Protein AF-A4RXF9-F1 (afdb_monomer_lite)

Foldseek 3Di:
DDQQAWEEEPPDIDTGPVVVVVVCCVQVVFWAPKDKDWPDWDADPFGIKTWIKIWTFGNDPVRDIDIWTWMWDFGADPVRDGRYIYTYTPDDVVVVPPD

InterPro domains:
  IPR018790 Protein of unknown function DUF2358 [PF10184] (1-85)
  IPR032710 NTF2-like domain superfamily [SSF54427] (1-90)

Sequence (99 aa):
YAGDCEFADPFVSFRGLDRFRANVANLGGMMREVDLQIKSFEETEDGVQTEWRFSCVLDLPWRPMLAASGGTTHVLNDENRVVRHYERWDVDPKKVLGQ

Structure (mmCIF, N/CA/C/O backbone):
data_AF-A4RXF9-F1
#
_entry.id   AF-A4RXF9-F1
#
loop_
_atom_site.group_PDB
_atom_site.id
_atom_site.type_symbol
_atom_site.label_atom_id
_atom_site.label_alt_id
_atom_site.label_comp_id
_atom_site.label_asym_id
_atom_site.label_entity_id
_atom_site.label_seq_id
_atom_site.pdbx_PDB_ins_code
_atom_site.Cartn_x
_atom_site.Cartn_y
_atom_site.Cartn_z
_atom_site.occupancy
_atom_site.B_iso_or_equiv
_atom_site.auth_seq_id
_atom_site.auth_comp_id
_atom_site.auth_asym_id
_atom_site.auth_atom_id
_atom_site.pdbx_PDB_model_num
ATOM 1 N N . TYR A 1 1 ? -7.795 -9.801 4.878 1.00 96.31 1 TYR A N 1
ATOM 2 C CA . TYR A 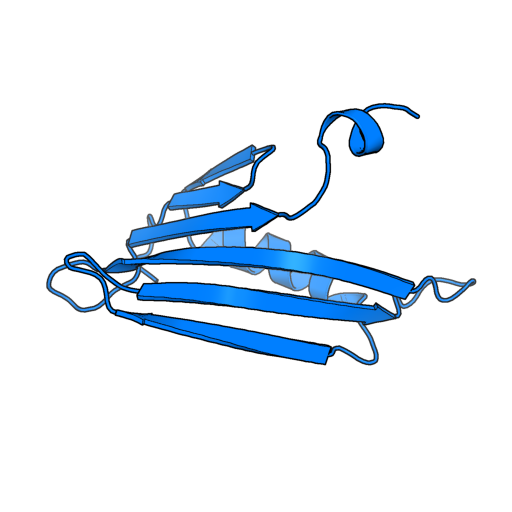1 1 ? -8.760 -9.197 3.942 1.00 96.31 1 TYR A CA 1
ATOM 3 C C . TYR A 1 1 ? -10.022 -10.033 3.889 1.00 96.31 1 TYR A C 1
ATOM 5 O O . TYR A 1 1 ? -9.915 -11.251 3.771 1.00 96.31 1 TYR A O 1
ATOM 13 N N . ALA A 1 2 ? -11.185 -9.395 4.001 1.00 97.81 2 ALA A N 1
ATOM 14 C CA . ALA A 1 2 ? -12.480 -9.986 3.679 1.00 97.81 2 ALA A CA 1
ATOM 15 C C . ALA A 1 2 ? -12.604 -10.211 2.161 1.00 97.81 2 ALA A C 1
ATOM 17 O O . ALA A 1 2 ? -11.901 -9.569 1.376 1.00 97.81 2 ALA A O 1
ATOM 18 N N . GLY A 1 3 ? -13.466 -11.142 1.744 1.00 97.69 3 GLY A N 1
ATOM 19 C CA . GLY A 1 3 ? -13.610 -11.506 0.329 1.00 97.69 3 GLY A CA 1
ATOM 20 C C . GLY A 1 3 ? -14.125 -10.353 -0.537 1.00 97.69 3 GLY A C 1
ATOM 21 O O . GLY A 1 3 ? -13.671 -10.178 -1.663 1.00 97.69 3 GLY A O 1
ATOM 22 N N . ASP A 1 4 ? -15.001 -9.525 0.021 1.00 96.81 4 ASP A N 1
ATOM 23 C CA . ASP A 1 4 ? -15.633 -8.353 -0.586 1.00 96.81 4 ASP A CA 1
ATOM 24 C C . ASP A 1 4 ? -14.963 -7.025 -0.192 1.00 96.81 4 ASP A C 1
ATOM 26 O O . ASP A 1 4 ? -15.542 -5.961 -0.412 1.00 96.81 4 ASP A O 1
ATOM 30 N N . CYS A 1 5 ? -13.740 -7.083 0.356 1.00 98.44 5 CYS A N 1
ATOM 31 C CA . CYS A 1 5 ? -12.983 -5.904 0.771 1.00 98.44 5 CYS A CA 1
ATOM 32 C C . CYS A 1 5 ? -12.952 -4.839 -0.332 1.00 98.44 5 CYS A C 1
ATOM 34 O O . CYS A 1 5 ? -12.744 -5.146 -1.512 1.00 98.44 5 CYS A O 1
ATOM 36 N N . GLU A 1 6 ? -13.137 -3.587 0.073 1.00 98.50 6 GLU A N 1
ATOM 37 C CA . GLU A 1 6 ? -12.992 -2.425 -0.793 1.00 98.50 6 GLU A CA 1
ATOM 38 C C . GLU A 1 6 ? -11.528 -1.998 -0.849 1.00 98.50 6 GLU A C 1
ATOM 40 O O . GLU A 1 6 ? -10.879 -1.842 0.182 1.00 98.50 6 GLU A O 1
ATOM 45 N N . PHE A 1 7 ? -11.013 -1.829 -2.059 1.00 98.25 7 PHE A N 1
ATOM 46 C CA . PHE A 1 7 ? -9.678 -1.330 -2.340 1.00 98.25 7 PHE A CA 1
ATOM 47 C C . PHE A 1 7 ? -9.834 -0.015 -3.089 1.00 98.25 7 PHE A C 1
ATOM 49 O O . PHE A 1 7 ? -10.547 0.035 -4.095 1.00 98.25 7 PHE A O 1
ATOM 56 N N . ALA A 1 8 ? -9.196 1.042 -2.603 1.00 96.94 8 ALA A N 1
ATOM 57 C CA . ALA A 1 8 ? -9.213 2.333 -3.270 1.00 96.94 8 ALA A CA 1
ATOM 58 C C . ALA A 1 8 ? -7.850 3.011 -3.196 1.00 96.94 8 ALA A C 1
ATOM 60 O O . ALA A 1 8 ? -7.147 2.899 -2.195 1.00 96.94 8 ALA A O 1
ATOM 61 N N . ASP A 1 9 ? -7.529 3.741 -4.249 1.00 93.06 9 ASP A N 1
ATOM 62 C CA . ASP A 1 9 ? -6.430 4.693 -4.332 1.00 93.06 9 ASP A CA 1
ATOM 63 C C . ASP A 1 9 ? -7.001 6.049 -4.817 1.00 93.06 9 ASP A C 1
ATOM 65 O O . ASP A 1 9 ? -8.215 6.164 -5.033 1.00 93.06 9 ASP A O 1
ATOM 69 N N . PRO A 1 10 ? -6.188 7.111 -4.978 1.00 89.44 10 PRO A N 1
ATOM 70 C CA . PRO A 1 10 ? -6.686 8.417 -5.420 1.00 89.44 10 PRO A CA 1
ATOM 71 C C . PRO A 1 10 ? -7.375 8.445 -6.798 1.00 89.44 10 PRO A C 1
ATOM 73 O O . PRO A 1 10 ? -8.034 9.434 -7.121 1.00 89.44 10 PRO A O 1
ATOM 76 N N . PHE A 1 11 ? -7.212 7.412 -7.626 1.00 87.88 11 PHE A N 1
ATOM 77 C CA . PHE A 1 11 ? -7.680 7.363 -9.010 1.00 87.88 11 PHE A CA 1
ATOM 78 C C . PHE A 1 11 ? -8.814 6.359 -9.226 1.00 87.88 11 PHE A C 1
ATOM 80 O O . PHE A 1 11 ? -9.687 6.600 -10.063 1.00 87.88 11 PHE A O 1
ATOM 87 N N . VAL A 1 12 ? -8.816 5.232 -8.510 1.00 92.88 12 VAL A N 1
ATOM 88 C CA . VAL A 1 12 ? -9.799 4.160 -8.702 1.00 92.88 12 VAL A CA 1
ATOM 89 C C . VAL A 1 12 ? -10.218 3.517 -7.385 1.00 92.88 12 VAL A C 1
ATOM 91 O O . VAL A 1 12 ? -9.449 3.413 -6.436 1.00 92.88 12 VAL A O 1
ATOM 94 N N . SER A 1 13 ? -11.452 3.014 -7.353 1.00 96.44 13 SER A N 1
ATOM 95 C CA . SER A 1 13 ? -11.915 2.092 -6.321 1.00 96.44 13 SER A CA 1
ATOM 96 C C . SER A 1 13 ? -12.558 0.852 -6.933 1.00 96.44 13 SER A C 1
ATOM 98 O O . SER A 1 13 ? -13.138 0.876 -8.025 1.00 96.44 13 SER A O 1
ATOM 100 N N . PHE A 1 14 ? -12.428 -0.272 -6.239 1.00 96.94 14 PHE A N 1
ATOM 101 C CA . PHE A 1 14 ? -13.089 -1.522 -6.587 1.00 96.94 14 PHE A CA 1
ATOM 102 C C . PHE A 1 14 ? -13.283 -2.406 -5.354 1.00 96.94 14 PHE A C 1
ATOM 104 O O . PHE A 1 14 ? -12.693 -2.184 -4.302 1.00 96.94 14 PHE A O 1
ATOM 111 N N . ARG A 1 15 ? -14.107 -3.447 -5.489 1.00 97.81 15 ARG A N 1
ATOM 112 C CA . ARG A 1 15 ? -14.305 -4.470 -4.454 1.00 97.81 15 ARG A CA 1
ATOM 113 C C . ARG A 1 15 ? -13.872 -5.841 -4.945 1.00 97.81 15 ARG A C 1
ATOM 115 O O . ARG A 1 15 ? -13.980 -6.134 -6.138 1.00 97.81 15 ARG A O 1
ATOM 122 N N . GLY A 1 16 ? -13.424 -6.672 -4.009 1.00 97.62 16 GLY A N 1
ATOM 123 C CA . GLY A 1 16 ? -13.123 -8.081 -4.244 1.00 97.62 16 GLY A CA 1
ATOM 124 C C . GLY A 1 16 ? -11.641 -8.421 -4.098 1.00 97.62 16 GLY A C 1
ATOM 125 O O . GLY A 1 16 ? -10.788 -7.903 -4.823 1.00 97.62 16 GLY A O 1
ATOM 126 N N . LEU A 1 17 ? -11.345 -9.357 -3.195 1.00 97.19 17 LEU A N 1
ATOM 127 C CA . LEU A 1 17 ? -9.984 -9.811 -2.904 1.00 97.19 17 LEU A CA 1
ATOM 128 C C . LEU A 1 17 ? -9.325 -10.517 -4.097 1.00 97.19 17 LEU A C 1
ATOM 130 O O . LEU A 1 17 ? -8.132 -10.335 -4.329 1.00 97.19 17 LEU A O 1
ATOM 134 N N . ASP A 1 18 ? -10.082 -11.285 -4.877 1.00 97.06 18 ASP A N 1
ATOM 135 C CA . ASP A 1 18 ? -9.531 -12.004 -6.033 1.00 97.06 18 ASP A CA 1
ATOM 136 C C . ASP A 1 18 ? -9.055 -11.039 -7.124 1.00 97.06 18 ASP A C 1
ATOM 138 O O . ASP A 1 18 ? -7.964 -11.202 -7.673 1.00 97.06 18 ASP A O 1
ATOM 142 N N . ARG A 1 19 ? -9.822 -9.968 -7.370 1.00 95.25 19 ARG A N 1
ATOM 143 C CA . ARG A 1 19 ? -9.422 -8.889 -8.283 1.00 95.25 19 ARG A CA 1
ATOM 144 C C . ARG A 1 19 ? -8.157 -8.189 -7.791 1.00 95.25 19 ARG A C 1
ATOM 146 O O . ARG A 1 19 ? -7.251 -7.950 -8.585 1.00 95.25 19 ARG A O 1
ATOM 153 N N . PHE A 1 20 ? -8.071 -7.901 -6.492 1.00 94.81 20 PHE A N 1
ATOM 154 C CA . PHE A 1 20 ? -6.872 -7.303 -5.904 1.00 94.81 20 PHE A CA 1
ATOM 155 C C . PHE A 1 20 ? -5.638 -8.196 -6.097 1.00 94.81 20 PHE A C 1
ATOM 157 O O . PHE A 1 20 ? -4.608 -7.728 -6.580 1.00 94.81 20 PHE A O 1
ATOM 164 N N . ARG A 1 21 ? -5.750 -9.502 -5.815 1.00 94.31 21 ARG A N 1
ATOM 165 C CA . ARG A 1 21 ? -4.656 -10.468 -6.018 1.00 94.31 21 ARG A CA 1
ATOM 166 C C . ARG A 1 21 ? -4.201 -10.534 -7.473 1.00 94.31 21 ARG A C 1
ATOM 168 O O . ARG A 1 21 ? -2.998 -10.568 -7.714 1.00 94.31 21 ARG A O 1
ATOM 175 N N . ALA A 1 22 ? -5.134 -10.527 -8.425 1.00 92.88 22 ALA A N 1
ATOM 176 C CA . ALA A 1 22 ? -4.806 -10.522 -9.848 1.00 92.88 22 ALA A CA 1
ATOM 177 C C . ALA A 1 22 ? -4.028 -9.256 -10.250 1.00 92.88 22 ALA A C 1
ATOM 179 O O . ALA A 1 22 ? -3.004 -9.355 -10.924 1.00 92.88 22 ALA A O 1
ATOM 180 N N . ASN A 1 23 ? -4.457 -8.078 -9.783 1.00 89.38 23 ASN A N 1
ATOM 181 C CA . ASN A 1 23 ? -3.761 -6.814 -10.046 1.00 89.38 23 ASN A CA 1
ATOM 182 C C . ASN A 1 23 ? -2.329 -6.824 -9.490 1.00 89.38 23 ASN A C 1
ATOM 184 O O . ASN A 1 23 ? -1.385 -6.486 -10.207 1.00 89.38 23 ASN A O 1
ATOM 188 N N . VAL A 1 24 ? -2.161 -7.261 -8.236 1.00 89.00 24 VAL A N 1
ATOM 189 C CA . VAL A 1 24 ? -0.845 -7.354 -7.588 1.00 89.00 24 VAL A CA 1
ATOM 190 C C . VAL A 1 24 ? 0.046 -8.380 -8.285 1.00 89.00 24 VAL A C 1
ATOM 192 O O . VAL A 1 24 ? 1.224 -8.110 -8.478 1.00 89.00 24 VAL A O 1
ATOM 195 N N . ALA A 1 25 ? -0.485 -9.531 -8.707 1.00 89.44 25 ALA A N 1
ATOM 196 C CA . ALA A 1 25 ? 0.298 -10.544 -9.416 1.00 89.44 25 ALA A CA 1
ATOM 197 C C . ALA A 1 25 ? 0.816 -10.033 -10.771 1.00 89.44 25 ALA A C 1
ATOM 199 O O . ALA A 1 25 ? 1.985 -10.240 -11.097 1.00 89.44 25 ALA A O 1
ATOM 200 N N . ASN A 1 26 ? -0.027 -9.323 -11.530 1.00 85.38 26 ASN A N 1
ATOM 201 C CA . ASN A 1 26 ? 0.344 -8.766 -12.832 1.00 85.38 26 ASN A CA 1
ATOM 202 C C . ASN A 1 26 ? 1.473 -7.736 -12.715 1.00 85.38 26 ASN A C 1
ATOM 204 O O . ASN A 1 26 ? 2.439 -7.788 -13.472 1.00 85.38 26 ASN A O 1
ATOM 208 N N . LEU A 1 27 ? 1.363 -6.809 -11.759 1.00 82.00 27 LEU A N 1
ATOM 209 C CA . LEU A 1 27 ? 2.366 -5.766 -11.561 1.00 82.00 27 LEU A CA 1
ATOM 210 C C . LEU A 1 27 ? 3.616 -6.304 -10.848 1.00 82.00 27 LEU A C 1
ATOM 212 O O . LEU A 1 27 ? 4.739 -6.038 -11.270 1.00 82.00 27 LEU A O 1
ATOM 216 N N . GLY A 1 28 ? 3.422 -7.103 -9.800 1.00 84.19 28 GLY A N 1
ATOM 217 C CA . GLY A 1 28 ? 4.487 -7.675 -8.980 1.00 84.19 28 GLY A CA 1
ATOM 218 C C . GLY A 1 28 ? 5.405 -8.615 -9.755 1.00 84.19 28 GLY A C 1
ATOM 219 O O . GLY A 1 28 ? 6.599 -8.658 -9.474 1.00 84.19 28 GLY A O 1
ATOM 220 N N . GLY A 1 29 ? 4.896 -9.297 -10.788 1.00 87.88 29 GLY A N 1
ATOM 221 C CA . GLY A 1 29 ? 5.720 -10.109 -11.688 1.00 87.88 29 GLY A CA 1
ATOM 222 C C . GLY A 1 29 ? 6.813 -9.319 -12.423 1.00 87.88 29 GLY A C 1
ATOM 223 O O . GLY A 1 29 ? 7.808 -9.910 -12.836 1.00 87.88 29 GLY A O 1
ATOM 224 N N . MET A 1 30 ? 6.660 -7.997 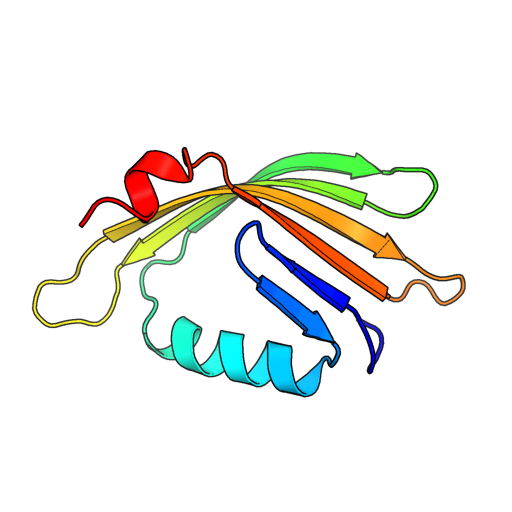-12.551 1.00 90.56 30 MET A N 1
ATOM 225 C CA . MET A 1 30 ? 7.622 -7.108 -13.210 1.00 90.56 30 MET A CA 1
ATOM 226 C C . MET A 1 30 ? 8.539 -6.369 -12.226 1.00 90.56 30 MET A C 1
ATOM 228 O O . MET A 1 30 ? 9.434 -5.656 -12.666 1.00 90.56 30 MET A O 1
ATOM 232 N N . MET A 1 31 ? 8.338 -6.488 -10.912 1.00 93.94 31 MET A N 1
ATOM 233 C CA . MET A 1 31 ? 9.104 -5.728 -9.920 1.00 93.94 31 MET A CA 1
ATOM 234 C C . MET A 1 31 ? 10.367 -6.484 -9.473 1.00 93.94 31 MET A C 1
ATOM 236 O O . MET A 1 31 ? 10.321 -7.655 -9.095 1.00 93.94 31 MET A O 1
ATOM 240 N N . ARG A 1 32 ? 11.509 -5.795 -9.469 1.00 94.75 32 ARG A N 1
ATOM 241 C CA . ARG A 1 32 ? 12.812 -6.241 -8.951 1.00 94.75 32 ARG A CA 1
ATOM 242 C C . ARG A 1 32 ? 13.306 -5.257 -7.897 1.00 94.75 32 ARG A C 1
ATOM 244 O O . ARG A 1 32 ? 12.859 -4.116 -7.878 1.00 94.75 32 ARG A O 1
ATOM 251 N N . GLU A 1 33 ? 14.237 -5.696 -7.047 1.00 95.12 33 GLU A N 1
ATOM 252 C CA . GLU A 1 33 ? 14.879 -4.833 -6.034 1.00 95.12 33 GLU A CA 1
ATOM 253 C C . GLU A 1 33 ? 13.843 -4.023 -5.226 1.00 95.12 33 GLU A C 1
ATOM 255 O O . GLU A 1 33 ? 13.947 -2.810 -5.080 1.00 95.12 33 GLU A O 1
ATOM 260 N N . VAL A 1 34 ? 12.781 -4.704 -4.781 1.00 94.25 34 VAL A N 1
ATOM 261 C CA . VAL A 1 34 ? 11.654 -4.070 -4.091 1.00 94.25 34 VAL A CA 1
ATOM 262 C C . VAL A 1 34 ? 12.069 -3.662 -2.682 1.00 94.25 34 VAL A C 1
ATOM 264 O O . VAL A 1 34 ? 12.509 -4.507 -1.904 1.00 94.25 34 VAL A O 1
ATOM 267 N N . ASP A 1 35 ? 11.870 -2.392 -2.347 1.00 95.19 35 ASP A N 1
ATOM 268 C CA . ASP A 1 35 ? 12.073 -1.830 -1.014 1.00 95.19 35 ASP A CA 1
ATOM 269 C C . ASP A 1 35 ? 10.785 -1.148 -0.544 1.00 95.19 35 ASP A C 1
ATOM 271 O O . ASP A 1 35 ? 10.230 -0.292 -1.235 1.00 95.19 35 ASP A O 1
ATOM 275 N N . LEU A 1 36 ? 10.302 -1.531 0.637 1.00 95.69 36 LEU A N 1
ATOM 276 C CA . LEU A 1 36 ? 9.146 -0.922 1.289 1.00 95.69 36 LEU A CA 1
ATOM 277 C C . LEU A 1 36 ? 9.520 -0.592 2.731 1.00 95.69 36 LEU A C 1
ATOM 279 O O . LEU A 1 36 ? 9.802 -1.477 3.537 1.00 95.69 36 LEU A O 1
ATOM 283 N N . GLN A 1 37 ? 9.484 0.692 3.064 1.00 96.75 37 GLN A N 1
ATOM 284 C CA . GLN A 1 37 ? 9.843 1.208 4.376 1.00 96.75 37 GLN A CA 1
ATOM 285 C C . GLN A 1 37 ? 8.628 1.840 5.036 1.00 96.75 37 GLN A C 1
ATOM 287 O O . GLN A 1 37 ? 8.174 2.902 4.607 1.00 96.75 37 GLN A O 1
ATOM 292 N N . ILE A 1 38 ? 8.158 1.234 6.124 1.00 97.31 38 ILE A N 1
ATOM 293 C CA . ILE A 1 38 ? 7.133 1.827 6.984 1.00 97.31 38 ILE A CA 1
ATOM 294 C C . ILE A 1 38 ? 7.765 2.961 7.796 1.00 97.31 38 ILE A C 1
ATOM 296 O O . ILE A 1 38 ? 8.814 2.791 8.419 1.00 97.31 38 ILE A O 1
ATOM 300 N N . LYS A 1 39 ? 7.156 4.143 7.734 1.00 97.25 39 LYS A N 1
ATOM 301 C CA . LYS A 1 39 ? 7.593 5.371 8.410 1.00 97.25 39 LYS A CA 1
ATOM 302 C C . LYS A 1 39 ? 6.816 5.625 9.690 1.0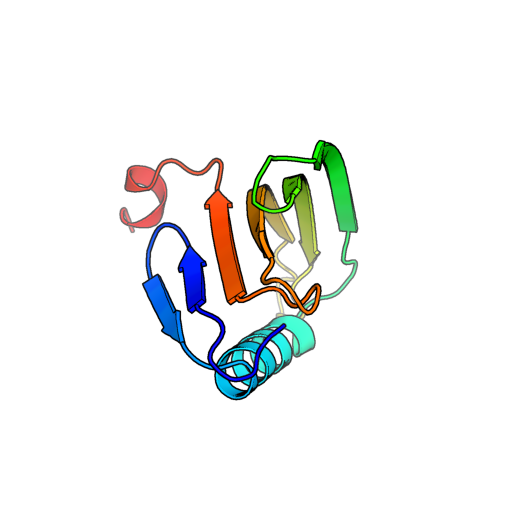0 97.25 39 LYS A C 1
ATOM 304 O O . LYS A 1 39 ? 7.411 6.075 10.664 1.00 97.25 39 LYS A O 1
ATOM 309 N N . SER A 1 40 ? 5.535 5.285 9.699 1.00 97.44 40 SER A N 1
ATOM 310 C CA . SER A 1 40 ? 4.713 5.262 10.903 1.00 97.44 40 SER A CA 1
ATOM 311 C C . SER A 1 40 ? 3.696 4.132 10.822 1.00 97.44 40 SER A C 1
ATOM 313 O O . SER A 1 40 ? 3.345 3.654 9.741 1.00 97.44 40 SER A O 1
ATOM 315 N N . PHE A 1 41 ? 3.256 3.699 11.995 1.00 97.31 41 PHE A N 1
ATOM 316 C CA . PHE A 1 41 ? 2.204 2.718 12.180 1.00 97.31 41 PHE A CA 1
ATOM 317 C C . PHE A 1 41 ? 1.387 3.176 13.379 1.00 97.31 41 PHE A C 1
ATOM 319 O O . PHE A 1 41 ? 1.928 3.315 14.476 1.00 97.31 41 PHE A O 1
ATOM 326 N N . GLU A 1 42 ? 0.107 3.429 13.160 1.00 97.69 42 GLU A N 1
ATOM 327 C CA . GLU A 1 42 ? -0.797 3.971 14.163 1.00 97.69 42 GLU A CA 1
ATOM 328 C C . GLU A 1 42 ? -2.068 3.128 14.197 1.00 97.69 42 GLU A C 1
ATOM 330 O O . GLU A 1 42 ? -2.735 2.931 13.178 1.00 97.69 42 GLU A O 1
ATOM 335 N N . GLU A 1 43 ? -2.402 2.617 15.379 1.00 96.50 43 GLU A N 1
ATOM 336 C CA . GLU A 1 43 ? -3.710 2.020 15.621 1.00 96.50 43 GLU A CA 1
ATOM 337 C C . GLU A 1 43 ? -4.759 3.130 15.724 1.00 96.50 43 GLU A C 1
ATOM 339 O O . GLU A 1 43 ? -4.533 4.193 16.302 1.00 96.50 43 GLU A O 1
ATOM 344 N N . THR A 1 44 ? -5.920 2.874 15.142 1.00 94.38 44 THR A N 1
ATOM 345 C CA . THR A 1 44 ? -7.083 3.762 15.133 1.00 94.38 44 THR A CA 1
ATOM 346 C C . THR A 1 44 ? -8.283 3.007 15.690 1.00 94.38 44 THR A C 1
ATOM 348 O O . THR A 1 44 ? -8.230 1.787 15.820 1.00 94.38 44 THR A O 1
ATOM 351 N N . GLU A 1 45 ? -9.374 3.712 15.986 1.00 93.88 45 GLU A N 1
ATOM 352 C CA . GLU A 1 45 ? -10.604 3.096 16.509 1.00 93.88 45 GLU A CA 1
ATOM 353 C C . GLU A 1 45 ? -11.096 1.926 15.638 1.00 93.88 45 GLU A C 1
ATOM 355 O O . GLU A 1 45 ? -11.428 0.866 16.160 1.00 93.88 45 GLU A O 1
ATOM 360 N N . ASP A 1 46 ? -11.037 2.088 14.313 1.00 94.44 46 ASP A N 1
ATOM 361 C CA . ASP A 1 46 ? -11.584 1.124 13.354 1.00 94.44 46 ASP A CA 1
ATOM 362 C C . ASP A 1 46 ? -10.514 0.266 12.648 1.00 94.44 46 ASP A C 1
ATOM 364 O O . ASP A 1 46 ? -10.823 -0.465 11.703 1.00 94.44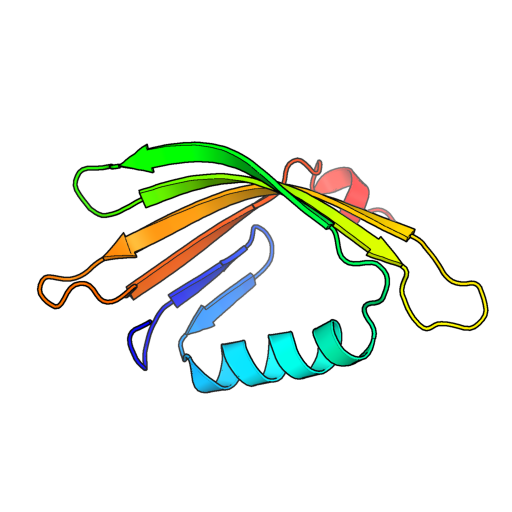 46 ASP A O 1
ATOM 368 N N . GLY A 1 47 ? -9.236 0.362 13.031 1.00 96.50 47 GLY A N 1
ATOM 369 C CA . GLY A 1 47 ? -8.163 -0.382 12.364 1.00 96.50 47 GLY A CA 1
ATOM 370 C C . GLY A 1 47 ? -6.788 0.266 12.467 1.00 96.50 47 GLY A C 1
ATOM 371 O O . GLY A 1 47 ? -6.363 0.650 13.548 1.00 96.50 47 GLY A O 1
ATOM 372 N N . VAL A 1 48 ? -6.063 0.377 11.353 1.00 97.75 48 VAL A N 1
ATOM 373 C CA . VAL A 1 48 ? -4.652 0.803 11.338 1.00 97.75 48 VAL A CA 1
ATOM 374 C C . VAL A 1 48 ? -4.375 1.776 10.198 1.00 97.75 48 VAL A C 1
ATOM 376 O O . VAL A 1 48 ? -4.814 1.561 9.066 1.00 97.75 48 VAL A O 1
ATOM 379 N N . GLN A 1 49 ? -3.571 2.801 10.466 1.00 98.19 49 GLN A N 1
ATOM 380 C CA . GLN A 1 49 ? -2.976 3.668 9.454 1.00 98.19 49 GLN A CA 1
ATOM 381 C C . GLN A 1 49 ? -1.458 3.494 9.421 1.00 98.19 49 GLN A C 1
ATOM 383 O O . GLN A 1 49 ? -0.801 3.415 10.457 1.00 98.19 49 GLN A O 1
ATOM 388 N N . THR A 1 50 ? -0.890 3.427 8.220 1.00 98.00 50 THR A N 1
ATOM 389 C CA . THR A 1 50 ? 0.561 3.344 8.021 1.00 98.00 50 THR A CA 1
ATOM 390 C C . THR A 1 50 ? 1.021 4.350 6.992 1.00 98.00 50 THR A C 1
ATOM 392 O O . THR A 1 50 ? 0.422 4.412 5.924 1.00 98.00 50 THR A O 1
ATOM 395 N N . GLU A 1 51 ? 2.130 5.029 7.249 1.00 97.88 51 GLU A N 1
ATOM 396 C CA . GLU A 1 51 ? 2.845 5.812 6.238 1.00 97.88 51 GLU A CA 1
ATOM 397 C C . GLU A 1 51 ? 4.037 5.003 5.724 1.00 97.88 51 GLU A C 1
ATOM 399 O O . GLU A 1 51 ? 4.712 4.312 6.494 1.00 97.88 51 GLU A O 1
ATOM 404 N N . TRP A 1 52 ? 4.318 5.068 4.428 1.00 97.44 52 TRP A N 1
ATOM 405 C CA . TRP A 1 52 ? 5.322 4.249 3.766 1.00 97.44 52 TRP A CA 1
ATOM 406 C C . TRP A 1 52 ? 6.085 4.992 2.667 1.00 97.44 52 TRP A C 1
ATOM 408 O O . TRP A 1 52 ? 5.639 5.970 2.068 1.00 97.44 52 TRP A O 1
ATOM 418 N N . ARG A 1 53 ? 7.287 4.487 2.386 1.00 96.00 53 ARG A N 1
ATOM 419 C CA . ARG A 1 53 ? 8.027 4.752 1.150 1.00 96.00 53 ARG A CA 1
ATOM 420 C C . ARG A 1 53 ? 8.269 3.439 0.439 1.00 96.00 53 ARG A C 1
ATOM 422 O O . ARG A 1 53 ? 8.705 2.480 1.065 1.00 96.00 53 ARG A O 1
ATOM 429 N N . PHE A 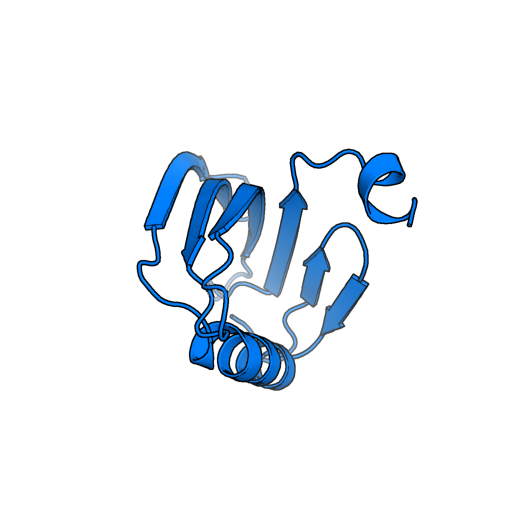1 54 ? 8.009 3.425 -0.851 1.00 94.69 54 PHE A N 1
ATOM 430 C CA . PHE A 1 54 ? 8.135 2.275 -1.720 1.00 94.69 54 PHE A CA 1
ATOM 431 C C . PHE A 1 54 ? 9.084 2.603 -2.867 1.00 94.69 54 PHE A C 1
ATOM 433 O O . PHE A 1 54 ? 9.034 3.698 -3.432 1.00 94.69 54 PHE A O 1
ATOM 440 N N . SER A 1 55 ? 9.913 1.643 -3.254 1.00 94.81 55 SER A N 1
ATOM 441 C CA . SER A 1 55 ? 10.616 1.681 -4.528 1.00 94.81 55 SER A CA 1
ATOM 442 C C . SER A 1 55 ? 10.811 0.287 -5.109 1.00 94.81 55 SER A C 1
ATOM 444 O O . SER A 1 55 ? 10.807 -0.712 -4.392 1.00 94.81 55 SER A O 1
ATOM 446 N N . CYS A 1 56 ? 10.956 0.217 -6.426 1.00 95.25 56 CYS A N 1
ATOM 447 C CA . CYS A 1 56 ? 11.373 -0.987 -7.131 1.00 95.25 56 CYS A CA 1
ATOM 448 C C . CYS A 1 56 ? 12.023 -0.621 -8.468 1.00 95.25 56 CYS A C 1
ATOM 450 O O . CYS A 1 56 ? 11.840 0.478 -8.997 1.00 95.25 56 CYS A O 1
ATOM 452 N N . VAL A 1 57 ? 12.750 -1.566 -9.048 1.00 94.69 57 VAL A N 1
ATOM 453 C CA . VAL A 1 57 ? 13.222 -1.513 -10.432 1.00 94.69 57 VAL A CA 1
ATOM 454 C C . VAL A 1 57 ? 12.306 -2.391 -11.275 1.00 94.69 57 VAL A C 1
ATOM 456 O O . VAL A 1 57 ? 12.125 -3.564 -10.959 1.00 94.69 57 VAL A O 1
ATOM 459 N N . LEU A 1 58 ? 11.730 -1.865 -12.354 1.00 93.50 58 LEU A N 1
ATOM 460 C CA . LEU A 1 58 ? 10.920 -2.690 -13.251 1.00 93.50 58 LEU A CA 1
ATOM 461 C C . LEU A 1 58 ? 11.795 -3.518 -14.196 1.00 93.50 58 LEU A C 1
ATOM 463 O O . LEU A 1 58 ? 12.789 -3.033 -14.740 1.00 93.50 58 LEU A O 1
ATOM 467 N N . ASP A 1 59 ? 11.368 -4.750 -14.451 1.00 93.81 59 ASP A N 1
ATOM 468 C CA . ASP A 1 59 ? 11.972 -5.703 -15.382 1.00 93.81 59 ASP A CA 1
ATOM 469 C C . ASP A 1 59 ? 11.596 -5.372 -16.842 1.00 93.81 59 ASP A C 1
ATOM 471 O O . ASP A 1 59 ? 10.909 -6.118 -17.536 1.00 93.81 59 ASP A O 1
ATOM 475 N N . LEU A 1 60 ? 11.999 -4.178 -17.286 1.00 91.50 60 LEU A N 1
ATOM 476 C CA . LEU A 1 60 ? 11.842 -3.656 -18.648 1.00 91.50 60 LEU A CA 1
ATOM 477 C C . LEU A 1 60 ? 13.228 -3.377 -19.259 1.00 91.50 60 LEU A C 1
ATOM 479 O O . LEU A 1 60 ? 14.189 -3.199 -18.507 1.00 91.50 60 LEU A O 1
ATOM 483 N N . PRO A 1 61 ? 13.374 -3.269 -20.598 1.00 93.69 61 PRO A N 1
ATOM 484 C CA . PRO A 1 61 ? 14.689 -3.163 -21.246 1.00 93.69 61 PRO A CA 1
ATOM 485 C C . PRO A 1 61 ? 15.584 -2.023 -20.733 1.00 93.69 61 PRO A C 1
ATOM 487 O O . PRO A 1 61 ? 16.802 -2.163 -20.704 1.00 93.69 61 PRO A O 1
ATOM 490 N N . TRP A 1 62 ? 14.991 -0.906 -20.305 1.00 93.06 62 TRP A N 1
ATOM 491 C CA . TRP A 1 62 ? 15.708 0.252 -19.754 1.00 93.06 62 TRP A CA 1
ATOM 492 C C . TRP A 1 62 ? 15.720 0.306 -18.215 1.00 93.06 62 TRP A C 1
ATOM 494 O O . TRP A 1 62 ? 16.161 1.307 -17.657 1.00 93.06 62 TRP A O 1
ATOM 504 N N . ARG A 1 63 ? 15.239 -0.749 -17.537 1.00 92.81 63 ARG A N 1
ATOM 505 C CA . ARG A 1 63 ? 15.209 -0.925 -16.071 1.00 92.81 63 ARG A CA 1
ATOM 506 C C . ARG A 1 63 ? 14.794 0.341 -15.297 1.00 92.81 63 ARG A C 1
ATOM 508 O O . ARG A 1 63 ? 15.565 0.825 -14.467 1.00 92.81 63 ARG A O 1
ATOM 515 N N . PRO A 1 64 ? 13.611 0.925 -15.570 1.00 93.81 64 PRO A N 1
ATOM 516 C CA . PRO A 1 64 ? 13.206 2.153 -14.902 1.00 93.81 64 PRO A CA 1
ATOM 517 C C . PRO A 1 64 ? 12.987 1.906 -13.407 1.00 93.81 64 PRO A C 1
ATOM 519 O O . PRO A 1 64 ? 12.454 0.870 -13.005 1.00 93.81 64 PRO A O 1
ATOM 522 N N . MET A 1 65 ? 13.365 2.889 -12.593 1.00 93.56 65 MET A N 1
ATOM 523 C CA . MET A 1 65 ? 13.086 2.895 -11.162 1.00 93.56 65 MET A CA 1
ATOM 524 C C . MET A 1 65 ? 11.722 3.543 -10.911 1.00 93.56 65 MET A C 1
ATOM 526 O O . MET A 1 65 ? 11.490 4.681 -11.319 1.00 93.56 65 MET A O 1
ATOM 530 N N . LEU A 1 66 ? 10.838 2.826 -10.222 1.00 90.56 66 LEU A N 1
ATOM 531 C CA . LEU A 1 66 ? 9.623 3.381 -9.640 1.00 90.56 66 LEU A CA 1
ATOM 532 C C . LEU A 1 66 ? 9.877 3.696 -8.171 1.00 90.56 66 LEU A C 1
ATOM 534 O O . LEU A 1 66 ? 10.431 2.874 -7.446 1.00 90.56 66 LEU A O 1
ATOM 538 N N . ALA A 1 67 ? 9.428 4.863 -7.725 1.00 92.00 67 ALA A N 1
ATOM 539 C CA . ALA A 1 67 ? 9.419 5.231 -6.319 1.00 92.00 67 ALA A CA 1
ATOM 540 C C . ALA A 1 67 ? 8.131 5.990 -6.001 1.00 92.00 67 ALA A C 1
ATOM 542 O O . ALA A 1 67 ? 7.694 6.833 -6.785 1.00 92.00 67 ALA A O 1
ATOM 543 N N . ALA A 1 68 ? 7.540 5.688 -4.853 1.00 91.19 68 ALA A N 1
ATOM 544 C CA . ALA A 1 68 ? 6.343 6.339 -4.347 1.00 91.19 68 ALA A CA 1
ATOM 545 C C . ALA A 1 68 ? 6.439 6.491 -2.827 1.00 91.19 68 ALA A C 1
ATOM 547 O O . ALA A 1 68 ? 7.107 5.714 -2.145 1.00 91.19 68 ALA A O 1
ATOM 548 N N . SER A 1 69 ? 5.760 7.490 -2.285 1.00 94.75 69 SER A N 1
ATOM 549 C CA . SER A 1 69 ? 5.474 7.574 -0.858 1.00 94.75 69 SER A CA 1
ATOM 550 C C . SER A 1 69 ? 4.005 7.885 -0.659 1.00 94.75 69 SER A C 1
ATOM 552 O O . SER A 1 69 ? 3.326 8.325 -1.590 1.00 94.75 69 SER A O 1
ATOM 554 N N . GLY A 1 70 ? 3.519 7.610 0.537 1.00 95.81 70 GLY A N 1
ATOM 555 C CA . GLY A 1 70 ? 2.139 7.839 0.900 1.00 95.81 70 GLY A CA 1
ATOM 556 C C . GLY A 1 70 ? 1.769 7.016 2.116 1.00 95.81 70 GLY A C 1
ATOM 557 O O . GLY A 1 70 ? 2.643 6.581 2.863 1.00 95.81 70 GLY A O 1
ATOM 558 N N . GLY A 1 71 ? 0.483 6.738 2.267 1.00 97.00 71 GLY A N 1
ATOM 559 C CA . GLY A 1 71 ? -0.020 5.960 3.381 1.00 97.00 71 GLY A CA 1
ATOM 560 C C . GLY A 1 71 ? -1.175 5.052 3.004 1.00 97.00 71 GLY A C 1
ATOM 561 O O . GLY A 1 71 ? -1.816 5.211 1.967 1.00 97.00 71 GLY A O 1
ATOM 562 N N . THR A 1 72 ? -1.460 4.096 3.877 1.00 97.88 72 THR A N 1
ATOM 563 C CA . THR A 1 72 ? -2.559 3.147 3.722 1.00 97.88 72 THR A CA 1
ATOM 564 C C . THR A 1 72 ? -3.381 3.100 4.998 1.00 97.88 72 THR A C 1
ATOM 566 O O . THR A 1 72 ? -2.845 2.930 6.092 1.00 97.88 72 THR A O 1
ATOM 569 N N . THR A 1 73 ? -4.697 3.227 4.855 1.00 98.19 73 THR A N 1
ATOM 570 C CA . THR A 1 73 ? -5.669 2.984 5.922 1.00 98.19 73 THR A CA 1
ATOM 571 C C . THR A 1 73 ? -6.299 1.613 5.730 1.00 98.19 73 THR A C 1
ATOM 573 O O . THR A 1 73 ? -6.894 1.335 4.688 1.00 98.19 73 THR A O 1
ATOM 576 N N . HIS A 1 74 ? -6.196 0.773 6.753 1.00 98.38 74 HIS A N 1
ATOM 577 C CA . HIS A 1 74 ? -6.854 -0.521 6.833 1.00 98.38 74 HIS A CA 1
ATOM 578 C C . HIS A 1 74 ? -7.973 -0.442 7.867 1.00 98.38 74 HIS A C 1
ATOM 580 O O . HIS A 1 74 ? -7.697 -0.247 9.047 1.00 98.38 74 HIS A O 1
ATOM 586 N N . VAL A 1 75 ? -9.220 -0.628 7.438 1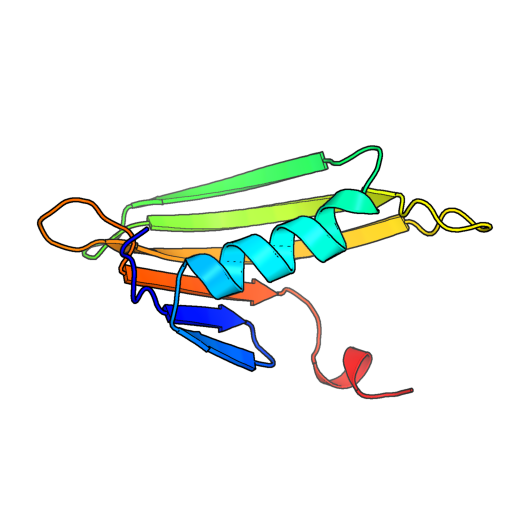.00 98.25 75 VAL A N 1
ATOM 587 C CA . VAL A 1 75 ? -10.371 -0.747 8.348 1.00 98.25 75 VAL A CA 1
ATOM 588 C C . VAL A 1 75 ? -10.641 -2.221 8.603 1.00 98.25 75 VAL A C 1
ATOM 590 O O . VAL A 1 75 ? -10.751 -2.996 7.646 1.00 98.25 75 VAL A O 1
ATOM 593 N N . LEU A 1 76 ? -10.743 -2.605 9.869 1.00 98.06 76 LEU A N 1
ATOM 594 C CA . LEU A 1 76 ? -11.002 -3.966 10.325 1.00 98.06 76 LEU A CA 1
ATOM 595 C C . LEU A 1 76 ? -12.485 -4.138 10.686 1.00 98.06 76 LEU A C 1
ATOM 597 O O . LEU A 1 76 ? -13.165 -3.183 11.043 1.00 98.06 76 LEU A O 1
ATOM 601 N N . ASN A 1 77 ? -12.998 -5.360 10.566 1.00 96.62 77 ASN A N 1
ATOM 602 C CA . ASN A 1 77 ? -14.286 -5.750 11.145 1.00 96.62 77 ASN A CA 1
ATOM 603 C C . ASN A 1 77 ? -14.092 -6.494 12.479 1.00 96.62 77 ASN A C 1
ATOM 605 O O . ASN A 1 77 ? -12.962 -6.794 12.865 1.00 96.62 77 ASN A O 1
ATOM 609 N N . ASP A 1 78 ? -15.194 -6.888 13.120 1.00 96.06 78 ASP A N 1
ATOM 610 C CA . ASP A 1 78 ? -15.197 -7.630 14.394 1.00 96.06 78 ASP A CA 1
ATOM 611 C C . ASP A 1 78 ? -14.480 -8.995 14.330 1.00 96.06 78 ASP A C 1
ATOM 613 O O . ASP A 1 78 ? -14.090 -9.560 15.349 1.00 96.06 78 ASP A O 1
ATOM 617 N N . GLU A 1 79 ? -14.264 -9.534 13.125 1.00 96.56 79 GLU A N 1
ATOM 618 C CA . GLU A 1 79 ? -13.491 -10.761 12.889 1.00 96.56 79 GLU A CA 1
ATOM 619 C C . GLU A 1 79 ? -11.993 -10.491 12.646 1.00 96.56 79 GLU A C 1
ATOM 621 O O . GLU A 1 79 ? -11.265 -11.385 12.204 1.00 96.56 79 GLU A O 1
ATOM 626 N N . ASN A 1 80 ? -11.521 -9.263 12.882 1.00 95.25 80 ASN A N 1
ATOM 627 C CA . ASN A 1 80 ? -10.159 -8.799 12.597 1.00 95.25 80 ASN A CA 1
ATOM 628 C C . ASN A 1 80 ? -9.747 -8.956 11.121 1.00 95.25 80 ASN A C 1
ATOM 630 O O . ASN A 1 80 ? -8.579 -9.181 10.789 1.00 95.25 80 ASN A O 1
ATOM 634 N N . ARG A 1 81 ? -10.703 -8.841 10.193 1.00 97.69 81 ARG A N 1
ATOM 635 C CA . ARG A 1 81 ? -10.441 -8.856 8.749 1.00 97.69 81 ARG A CA 1
ATOM 636 C C . ARG A 1 81 ? -10.474 -7.443 8.194 1.00 97.69 81 ARG A C 1
ATOM 638 O O . ARG A 1 81 ? -11.425 -6.708 8.420 1.00 97.69 81 ARG A O 1
ATOM 645 N N . VAL A 1 82 ? -9.484 -7.106 7.366 1.00 98.25 82 VAL A N 1
ATOM 646 C CA . VAL A 1 82 ? -9.511 -5.867 6.572 1.00 98.25 82 VAL A CA 1
ATOM 647 C C . VAL A 1 82 ? -10.709 -5.882 5.621 1.00 98.25 82 VAL A C 1
ATOM 649 O O . VAL A 1 82 ? -10.759 -6.736 4.731 1.00 98.25 82 VAL A O 1
ATOM 652 N N . VAL A 1 83 ? -11.640 -4.949 5.808 1.00 98.31 83 VAL A N 1
ATOM 653 C CA . VAL A 1 83 ? -12.821 -4.727 4.955 1.00 98.31 83 VAL A CA 1
ATOM 654 C C . VAL A 1 83 ? -12.666 -3.515 4.039 1.00 98.31 83 VAL A C 1
ATOM 656 O O . VAL A 1 83 ? -13.363 -3.424 3.028 1.00 98.31 83 VAL A O 1
ATOM 659 N N . ARG A 1 84 ? -11.736 -2.604 4.354 1.00 98.38 84 ARG A N 1
ATOM 660 C CA . ARG A 1 84 ? -11.335 -1.497 3.475 1.00 98.38 84 ARG A CA 1
ATOM 661 C C . ARG A 1 84 ? -9.827 -1.311 3.510 1.00 98.38 84 ARG A C 1
ATOM 663 O O . ARG A 1 84 ? -9.237 -1.321 4.588 1.00 98.38 84 ARG A O 1
ATOM 670 N N . HIS A 1 85 ? -9.242 -1.113 2.342 1.00 98.38 85 HIS A N 1
ATOM 671 C CA . HIS A 1 85 ? -7.843 -0.785 2.123 1.00 98.38 85 HIS A CA 1
ATOM 672 C C . HIS A 1 85 ? -7.788 0.458 1.250 1.00 98.38 85 HIS A C 1
ATOM 674 O O . HIS A 1 85 ? -8.090 0.394 0.058 1.00 98.38 85 HIS A O 1
ATOM 680 N N . TYR A 1 86 ? -7.437 1.585 1.854 1.00 97.75 86 TYR A N 1
ATOM 681 C CA . TYR A 1 86 ? -7.406 2.875 1.179 1.00 97.75 86 TYR A CA 1
ATOM 682 C C . TYR A 1 86 ? -5.986 3.407 1.138 1.00 97.75 86 TYR A C 1
ATOM 684 O O . TYR A 1 86 ? -5.420 3.732 2.180 1.00 97.75 86 TYR A O 1
ATOM 692 N N . GLU A 1 87 ? -5.427 3.506 -0.060 1.00 95.69 87 GLU A N 1
ATOM 693 C CA . GLU A 1 87 ? -4.138 4.135 -0.296 1.00 95.69 87 GLU A CA 1
ATOM 694 C C . GLU A 1 87 ? -4.292 5.639 -0.543 1.00 95.69 87 GLU A C 1
ATOM 696 O O . GLU A 1 87 ? -5.230 6.118 -1.183 1.00 95.69 87 GLU A O 1
ATOM 701 N N . ARG A 1 88 ? -3.324 6.393 -0.033 1.00 94.06 88 ARG A N 1
ATOM 702 C CA . ARG A 1 88 ? -3.096 7.815 -0.282 1.00 94.06 88 ARG A CA 1
ATOM 703 C C . ARG A 1 88 ? -1.678 7.932 -0.800 1.00 94.06 88 ARG A C 1
ATOM 705 O O . ARG A 1 88 ? -0.780 7.380 -0.180 1.00 94.06 88 ARG A O 1
ATOM 712 N N . TRP A 1 89 ? -1.464 8.615 -1.915 1.00 90.62 89 TRP A N 1
ATOM 713 C CA . TRP A 1 89 ? -0.127 8.782 -2.484 1.00 90.62 89 TRP A CA 1
ATOM 714 C C . TRP A 1 89 ? 0.306 10.242 -2.373 1.00 90.62 89 TRP A C 1
ATOM 716 O O . TRP A 1 89 ? -0.475 11.143 -2.681 1.00 90.62 89 TRP A O 1
ATOM 726 N N . ASP A 1 90 ? 1.566 10.475 -2.014 1.00 85.25 90 ASP A N 1
ATOM 727 C CA . ASP A 1 90 ? 2.204 11.796 -1.955 1.00 85.25 90 ASP A CA 1
ATOM 728 C C . ASP A 1 90 ? 2.602 12.287 -3.357 1.00 85.25 90 ASP A C 1
ATOM 730 O O . ASP A 1 90 ? 3.714 12.762 -3.604 1.00 85.25 90 ASP A O 1
ATOM 734 N N . VAL A 1 91 ? 1.700 12.136 -4.321 1.00 71.62 91 VAL A N 1
ATOM 735 C CA . VAL A 1 91 ? 1.867 12.651 -5.678 1.00 71.62 91 VAL A CA 1
ATOM 736 C C . VAL A 1 91 ? 0.825 13.728 -5.918 1.00 71.62 91 VAL A C 1
ATOM 738 O O . VAL A 1 91 ? -0.336 13.571 -5.555 1.00 71.62 91 VAL A O 1
ATOM 741 N N . ASP A 1 92 ? 1.228 14.834 -6.544 1.00 56.19 92 ASP A N 1
ATOM 742 C CA . ASP A 1 92 ? 0.272 15.827 -7.031 1.00 56.19 92 ASP A CA 1
ATOM 743 C C . ASP A 1 92 ? -0.492 15.210 -8.217 1.00 56.19 92 ASP A C 1
ATOM 745 O O . ASP A 1 92 ? 0.130 14.975 -9.263 1.00 56.19 92 ASP A O 1
ATOM 749 N N . PRO A 1 93 ? -1.813 14.953 -8.117 1.00 50.62 93 PRO A N 1
ATOM 750 C CA . PRO A 1 93 ? -2.578 14.327 -9.196 1.00 50.62 93 PRO A CA 1
ATOM 751 C C . PRO A 1 93 ? -2.485 15.106 -10.517 1.00 50.62 93 PRO A C 1
ATOM 753 O O . PRO A 1 93 ? -2.559 14.518 -11.597 1.00 50.62 93 PRO A O 1
ATOM 756 N N . LYS A 1 94 ? -2.243 16.427 -10.454 1.00 45.94 94 LYS A N 1
ATOM 757 C CA . LYS A 1 94 ? -2.066 17.285 -11.636 1.00 45.94 94 LYS A CA 1
ATOM 758 C C . LYS A 1 94 ? -0.765 17.013 -12.390 1.00 45.94 94 LYS A C 1
ATOM 760 O O . LYS A 1 94 ? -0.708 17.273 -13.586 1.00 45.94 94 LYS A O 1
ATOM 765 N N . LYS A 1 95 ? 0.267 16.482 -11.728 1.00 51.03 95 LYS A N 1
ATOM 766 C CA . LYS A 1 95 ? 1.524 16.073 -12.379 1.00 51.03 95 LYS A CA 1
ATOM 767 C C . LYS A 1 95 ? 1.439 14.688 -13.024 1.00 51.03 95 LYS A C 1
ATOM 769 O O . LYS A 1 95 ? 2.272 14.375 -13.863 1.00 51.03 95 LYS A O 1
ATOM 774 N N . VAL A 1 96 ? 0.450 13.878 -12.641 1.00 50.66 96 VAL A N 1
ATOM 775 C CA . VAL A 1 96 ? 0.268 12.500 -13.131 1.00 50.66 96 VAL A CA 1
ATOM 776 C C . VAL A 1 96 ? -0.619 12.451 -14.381 1.00 50.66 96 VAL A C 1
ATOM 778 O O . VAL A 1 96 ? -0.371 11.649 -15.272 1.00 50.66 96 VAL A O 1
ATOM 781 N N . LEU A 1 97 ? -1.615 13.339 -14.484 1.00 46.91 97 LEU A N 1
ATOM 782 C CA . LEU A 1 97 ? -2.526 13.428 -15.638 1.00 46.91 97 LEU A CA 1
ATOM 783 C C . LEU A 1 97 ? -2.043 14.381 -16.749 1.00 46.91 97 LEU A C 1
ATOM 785 O O . LEU A 1 97 ? -2.700 14.499 -17.779 1.00 46.91 97 LEU A O 1
ATOM 789 N N . GLY A 1 98 ? -0.925 15.079 -16.538 1.00 39.97 98 GLY A N 1
ATOM 790 C CA . GLY A 1 98 ? -0.295 15.947 -17.532 1.00 39.97 98 GLY A CA 1
ATOM 791 C C . GLY A 1 98 ? 0.795 15.219 -18.317 1.00 39.97 98 GLY A C 1
ATOM 792 O O . GLY A 1 98 ? 1.975 15.449 -18.055 1.00 39.97 98 GLY A O 1
ATOM 793 N N . GLN A 1 99 ? 0.406 14.355 -19.257 1.00 37.59 99 GLN A N 1
ATOM 794 C CA . GLN A 1 99 ? 1.240 13.916 -20.384 1.00 37.59 99 GLN A CA 1
ATOM 795 C C . GLN A 1 99 ? 0.542 14.262 -21.694 1.00 37.59 99 GLN A C 1
ATOM 797 O O . GLN A 1 99 ? -0.692 14.070 -21.763 1.00 37.59 99 GLN A O 1
#

Secondary structure (DSSP, 8-state):
--TT-EEE-SS-EEE-HHHHHHHHHHHHTTEEEEEEEEEEEEEETTEEEEEEEEEEEESSTT-PEEEEEEEEEEEE-TTS-EEEEEEEESS-HHHHS--

Organism: Ostreococcus lucimarinus (strain CCE9901) (NCBI:txid436017)

Radius of gyration: 14.84 Å; chains: 1; bounding box: 31×29×38 Å

pLDDT: mean 90.73, std 13.59, range [37.59, 98.5]